Protein AF-A0A7J8W8X4-F1 (afdb_monomer_lite)

InterPro domains:
  IPR002156 Ribonuclease H domain [PF13456] (34-96)
  IPR012337 Ribonuclease H-like superfamily [SSF53098] (2-97)
  IPR036397 Ribonuclease H superfamily [G3DSA:3.30.420.10] (31-99)
  IPR044730 Ribonuclease H-like domain, plant type [cd06222] (6-95)
  IPR053151 Ribonuclease H-like [PTHR47723] (34-97)

Secondary structure (DSSP, 8-state):
--PEEEEEEEEE-TTT--EEEEEEEE-TTS-B---SEEEEEES-HHHHHHHHT--GGG-S-HHHHHHHHHHHHS-EEEEEE--GGG-HHHHHHHHHTT-

Foldseek 3Di:
DWEKEKQKDKDADPVVRDIFMFIAIATPVRDGDDDQEYEYEYQPPVLLVLLQVLPCCPVVDPVSVVVSVCCVVRHHYHYDHDHPVVRVRRVVRRVVVVD

Structure (mmCIF, N/CA/C/O backbone):
data_AF-A0A7J8W8X4-F1
#
_entry.id   AF-A0A7J8W8X4-F1
#
loop_
_atom_site.group_PDB
_atom_site.id
_atom_site.type_symbol
_atom_site.label_atom_id
_atom_site.label_alt_id
_atom_site.label_comp_id
_atom_site.label_asym_id
_atom_site.label_entity_id
_atom_site.label_seq_id
_atom_site.pdbx_PDB_ins_code
_atom_site.Cartn_x
_atom_site.Cartn_y
_atom_site.Cartn_z
_atom_site.occupancy
_atom_site.B_iso_or_equiv
_atom_site.auth_seq_id
_atom_site.auth_comp_id
_atom_site.auth_asym_id
_atom_site.auth_atom_id
_atom_site.pdbx_PDB_model_num
ATOM 1 N N . ASP A 1 1 ? -19.379 -1.064 9.229 1.00 61.81 1 ASP A N 1
ATOM 2 C CA . ASP A 1 1 ? -17.956 -1.388 9.446 1.00 61.81 1 ASP A CA 1
ATOM 3 C C . ASP A 1 1 ? -17.216 -0.953 8.175 1.00 61.81 1 ASP A C 1
ATOM 5 O O . ASP A 1 1 ? -17.033 -1.729 7.248 1.00 61.81 1 ASP A O 1
ATOM 9 N N . ASN A 1 2 ? -16.969 0.359 8.058 1.00 79.06 2 ASN A N 1
ATOM 10 C CA . ASN A 1 2 ? -16.908 1.090 6.774 1.00 79.06 2 ASN A CA 1
ATOM 11 C C . ASN A 1 2 ? -15.472 1.316 6.277 1.00 79.06 2 ASN A C 1
ATOM 13 O O . ASN A 1 2 ? -15.103 2.425 5.895 1.00 79.06 2 ASN A O 1
ATOM 17 N N . TRP A 1 3 ? -14.640 0.282 6.367 1.00 86.75 3 TRP A N 1
ATOM 18 C CA . TRP A 1 3 ? -13.263 0.352 5.887 1.00 86.75 3 TRP A CA 1
ATOM 19 C C . TRP A 1 3 ? -13.219 0.179 4.372 1.00 86.75 3 TRP A C 1
ATOM 21 O O . TRP A 1 3 ? -13.819 -0.756 3.844 1.00 86.75 3 TR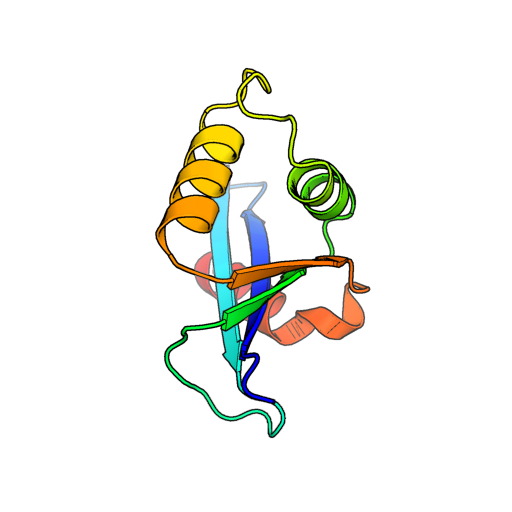P A O 1
ATOM 31 N N . VAL A 1 4 ? -12.477 1.062 3.709 1.00 90.44 4 VAL A N 1
ATOM 32 C CA . VAL A 1 4 ? -12.132 0.951 2.289 1.00 90.44 4 VAL A CA 1
ATOM 33 C C . VAL A 1 4 ? -10.791 0.240 2.170 1.00 90.44 4 VAL A C 1
ATOM 35 O O . VAL A 1 4 ? -9.863 0.547 2.917 1.00 90.44 4 VAL A O 1
ATOM 38 N N . PHE A 1 5 ? -10.668 -0.694 1.240 1.00 92.50 5 PHE A N 1
ATOM 39 C CA . PHE A 1 5 ? -9.414 -1.341 0.885 1.00 92.50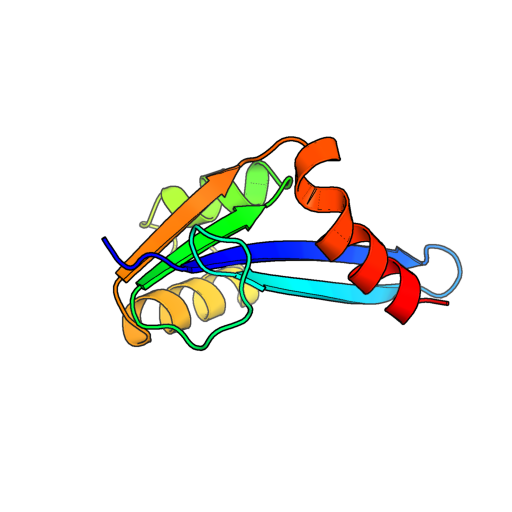 5 PHE A CA 1
ATOM 40 C C . PHE A 1 5 ? -8.731 -0.560 -0.233 1.00 92.50 5 PHE A C 1
ATOM 42 O O . PHE A 1 5 ? -9.320 -0.351 -1.290 1.00 92.50 5 PHE A O 1
ATOM 49 N N . LEU A 1 6 ? -7.493 -0.127 -0.002 1.00 93.44 6 LEU A N 1
ATOM 50 C CA . LEU A 1 6 ? -6.659 0.531 -1.001 1.00 93.44 6 LEU A CA 1
ATOM 51 C C . LEU A 1 6 ? -5.521 -0.397 -1.404 1.00 93.44 6 LEU A C 1
ATOM 53 O O . LEU A 1 6 ? -4.535 -0.514 -0.685 1.00 93.44 6 LEU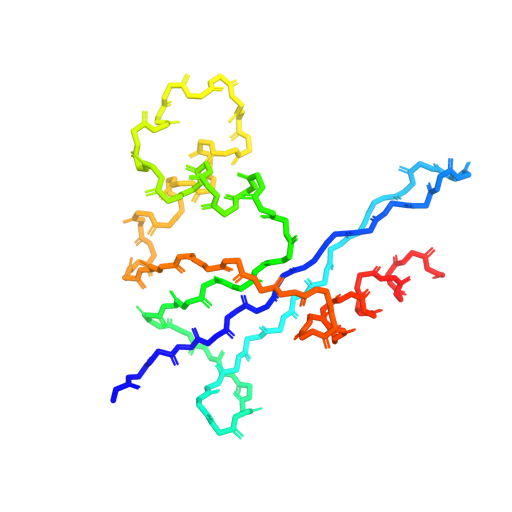 A O 1
ATOM 57 N N . PHE A 1 7 ? -5.655 -1.030 -2.559 1.00 94.62 7 PHE A N 1
ATOM 58 C CA . PHE A 1 7 ? -4.609 -1.840 -3.170 1.00 94.62 7 PHE A CA 1
ATOM 59 C C . PHE A 1 7 ? -3.624 -0.931 -3.892 1.00 94.62 7 PHE A C 1
ATOM 61 O O . PHE A 1 7 ? -4.048 -0.054 -4.648 1.00 94.62 7 PHE A O 1
ATOM 68 N N . THR A 1 8 ? -2.328 -1.125 -3.663 1.00 94.75 8 THR A N 1
ATOM 69 C CA . THR A 1 8 ? -1.270 -0.293 -4.251 1.00 94.75 8 THR A CA 1
ATOM 70 C C . THR A 1 8 ? -0.165 -1.151 -4.841 1.00 94.75 8 THR A C 1
ATOM 72 O O . THR A 1 8 ? 0.250 -2.124 -4.208 1.00 94.75 8 THR A O 1
ATOM 75 N N . ASP A 1 9 ? 0.350 -0.754 -6.001 1.00 95.62 9 ASP A N 1
ATOM 76 C CA . ASP A 1 9 ? 1.560 -1.325 -6.583 1.00 95.62 9 ASP A CA 1
ATOM 77 C C . ASP A 1 9 ? 2.412 -0.272 -7.307 1.00 95.62 9 ASP A C 1
ATOM 79 O O . ASP A 1 9 ? 1.931 0.806 -7.683 1.00 95.62 9 ASP A O 1
ATOM 83 N N . GLY A 1 10 ? 3.685 -0.605 -7.511 1.00 94.25 1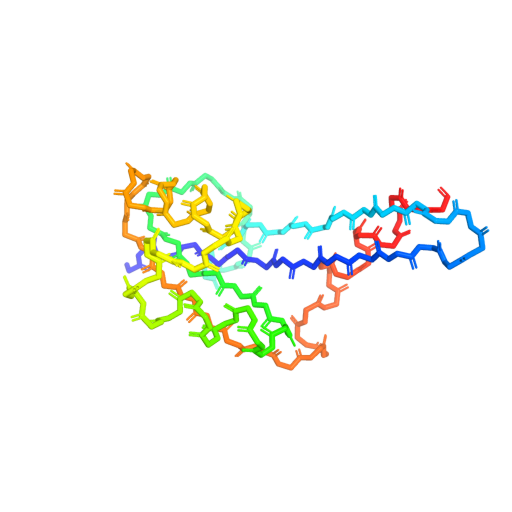0 GLY A N 1
ATOM 84 C CA . GLY A 1 10 ? 4.624 0.146 -8.333 1.00 94.25 10 GLY A CA 1
ATOM 85 C C . GLY A 1 10 ? 5.332 -0.762 -9.335 1.00 94.25 10 GLY A C 1
ATOM 86 O O . GLY A 1 10 ? 5.690 -1.893 -9.022 1.00 94.25 10 GLY A O 1
ATOM 87 N N . ALA A 1 11 ? 5.577 -0.249 -10.536 1.00 94.62 11 ALA A N 1
ATOM 88 C CA . ALA A 1 11 ? 6.330 -0.942 -11.573 1.00 94.62 11 ALA A CA 1
ATOM 89 C C . ALA A 1 11 ? 7.435 -0.031 -12.122 1.00 94.62 11 ALA A C 1
ATOM 91 O O . ALA A 1 11 ? 7.273 1.189 -12.168 1.00 94.62 11 ALA A O 1
ATOM 92 N N . VAL A 1 12 ? 8.548 -0.629 -12.558 1.00 94.81 12 VAL A N 1
ATOM 93 C CA . VAL A 1 12 ? 9.669 0.074 -13.200 1.00 94.81 12 VAL A CA 1
ATOM 94 C C . VAL A 1 12 ? 10.050 -0.648 -14.491 1.00 94.81 12 VAL A C 1
ATOM 96 O O . VAL A 1 12 ? 10.356 -1.843 -14.470 1.00 94.81 12 VAL A O 1
ATOM 99 N N . ALA A 1 13 ? 10.053 0.078 -15.606 1.00 93.75 13 ALA A N 1
ATOM 100 C CA . ALA A 1 13 ? 10.576 -0.370 -16.889 1.00 93.75 13 ALA A CA 1
ATOM 101 C C . ALA A 1 13 ? 12.105 -0.233 -16.875 1.00 93.75 13 ALA A C 1
ATOM 103 O O . ALA A 1 13 ? 12.650 0.865 -16.781 1.00 93.75 13 ALA A O 1
ATOM 104 N N . ARG A 1 14 ? 12.817 -1.365 -16.883 1.00 88.50 14 ARG A N 1
ATOM 105 C CA . ARG A 1 14 ? 14.275 -1.404 -16.648 1.00 88.50 14 ARG A CA 1
ATOM 106 C C . ARG A 1 14 ? 15.104 -0.795 -17.777 1.00 88.50 14 ARG A C 1
ATOM 108 O O . ARG A 1 14 ? 16.220 -0.355 -17.539 1.00 88.50 14 ARG A O 1
ATOM 115 N N . ASP A 1 15 ? 14.574 -0.832 -18.986 1.00 90.81 15 ASP A N 1
ATOM 116 C CA . ASP A 1 15 ? 15.183 -0.354 -20.222 1.00 90.81 15 ASP A CA 1
ATOM 117 C C . ASP A 1 15 ? 15.102 1.171 -20.369 1.00 90.81 15 ASP A C 1
ATOM 119 O O . ASP A 1 15 ? 16.080 1.802 -20.759 1.00 90.81 15 ASP A O 1
ATOM 123 N N . SER A 1 16 ? 13.961 1.766 -20.015 1.00 90.12 16 SER A N 1
ATOM 124 C CA . SER A 1 16 ? 13.740 3.218 -20.068 1.00 90.12 16 SER A CA 1
ATOM 125 C C . SER A 1 16 ? 14.036 3.934 -18.749 1.00 90.12 16 SER A C 1
ATOM 127 O O . SER A 1 16 ? 14.249 5.146 -18.733 1.00 90.12 16 SER A O 1
ATOM 129 N N . GLY A 1 17 ? 14.024 3.204 -17.631 1.00 91.25 17 GLY A N 1
ATOM 130 C CA . GLY A 1 17 ? 14.070 3.772 -16.285 1.00 91.25 17 GLY A CA 1
ATOM 131 C C . GLY A 1 17 ? 12.748 4.408 -15.838 1.00 91.25 17 GLY A C 1
ATOM 132 O O . GLY A 1 17 ? 12.713 5.049 -14.788 1.00 91.25 17 GLY A O 1
ATOM 133 N N . TYR A 1 18 ? 11.662 4.257 -16.603 1.00 94.38 18 TYR A N 1
ATOM 134 C CA . TYR A 1 18 ? 10.358 4.806 -16.236 1.00 94.38 18 TYR A CA 1
ATOM 135 C C . TYR A 1 18 ? 9.718 4.028 -15.092 1.00 94.38 18 TYR A C 1
ATOM 137 O O . TYR A 1 18 ? 9.794 2.803 -15.032 1.00 94.38 18 TYR A O 1
ATOM 145 N N . ALA A 1 19 ? 9.063 4.753 -14.189 1.00 94.38 19 ALA A N 1
ATOM 146 C CA . ALA A 1 19 ? 8.358 4.197 -13.045 1.00 94.38 19 ALA A CA 1
ATOM 147 C C . ALA A 1 19 ? 6.898 4.649 -13.057 1.00 94.38 19 ALA A C 1
ATOM 149 O O . ALA A 1 19 ? 6.602 5.804 -13.364 1.00 94.38 19 ALA A O 1
ATOM 150 N N . ALA A 1 20 ? 5.996 3.748 -12.687 1.00 95.25 20 ALA A N 1
ATOM 151 C CA . ALA A 1 20 ? 4.576 4.035 -12.581 1.00 95.25 20 ALA A CA 1
ATOM 152 C C . ALA A 1 20 ? 3.967 3.374 -11.347 1.00 95.25 20 ALA A C 1
ATOM 154 O O . ALA A 1 20 ? 4.522 2.432 -10.779 1.00 95.25 20 ALA A O 1
ATOM 155 N N . THR A 1 21 ? 2.801 3.869 -10.942 1.00 94.81 21 THR A N 1
ATOM 156 C CA . THR A 1 21 ? 2.038 3.341 -9.810 1.00 94.81 21 THR A CA 1
ATOM 157 C C . THR A 1 21 ? 0.608 3.026 -10.225 1.00 94.81 21 THR A C 1
ATOM 159 O O . THR A 1 21 ? 0.003 3.752 -11.011 1.00 94.81 21 THR A O 1
ATOM 162 N N . GLY A 1 22 ? 0.072 1.935 -9.686 1.00 93.69 22 GLY A N 1
ATOM 163 C CA . GLY A 1 22 ? -1.316 1.524 -9.844 1.00 93.69 22 GLY A CA 1
ATOM 164 C C . GLY A 1 22 ? -1.995 1.462 -8.483 1.00 93.69 22 GLY A C 1
ATOM 165 O O . GLY A 1 22 ? -1.406 0.996 -7.507 1.00 93.69 22 GLY A O 1
ATOM 166 N N . ARG A 1 23 ? -3.242 1.940 -8.407 1.00 91.69 23 ARG A N 1
ATOM 167 C CA . ARG A 1 23 ? -4.034 1.890 -7.174 1.00 91.69 23 ARG A CA 1
ATOM 168 C C . ARG A 1 23 ? -5.502 1.593 -7.431 1.00 91.69 23 ARG A C 1
ATOM 170 O O . ARG A 1 23 ? -6.055 2.042 -8.432 1.00 91.69 23 ARG A O 1
ATOM 177 N N . VAL A 1 24 ? -6.132 0.890 -6.497 1.00 92.00 24 VAL A N 1
ATOM 178 C CA . VAL A 1 24 ? -7.562 0.559 -6.529 1.00 92.00 24 VAL A CA 1
ATOM 179 C C . VAL A 1 24 ? -8.146 0.750 -5.136 1.00 92.00 24 VAL A C 1
ATOM 181 O O . VAL A 1 24 ? -7.644 0.157 -4.187 1.00 92.00 24 VAL A O 1
ATOM 184 N N . ALA A 1 25 ? -9.191 1.572 -5.011 1.00 91.44 25 ALA A N 1
ATOM 185 C CA . ALA A 1 25 ? -9.910 1.797 -3.757 1.00 91.44 25 ALA A CA 1
ATOM 186 C C . ALA A 1 25 ? -11.304 1.170 -3.843 1.00 91.44 25 ALA A C 1
ATOM 188 O O . ALA A 1 25 ? -12.080 1.548 -4.722 1.00 91.44 25 ALA A O 1
ATOM 189 N N . GLN A 1 26 ? -11.608 0.221 -2.957 1.00 90.31 26 GLN A N 1
ATOM 190 C CA . GLN A 1 26 ? -12.867 -0.526 -2.970 1.00 90.31 26 GLN A CA 1
ATOM 191 C C . GLN A 1 26 ? -13.454 -0.724 -1.569 1.00 90.31 26 GLN A C 1
ATOM 193 O O . GLN A 1 26 ? -12.717 -0.831 -0.591 1.00 90.31 26 GLN A O 1
ATOM 198 N N . ASP A 1 27 ? -14.780 -0.781 -1.459 1.00 88.19 27 ASP A N 1
ATOM 199 C CA . ASP A 1 27 ? -15.462 -1.224 -0.240 1.00 88.19 27 ASP A CA 1
ATOM 200 C C . ASP A 1 27 ? -15.386 -2.755 -0.055 1.00 88.19 27 ASP A C 1
ATOM 202 O O . ASP A 1 27 ? -14.658 -3.460 -0.756 1.00 88.19 27 ASP A O 1
ATOM 206 N N . ARG A 1 28 ? -16.130 -3.284 0.925 1.00 83.75 28 ARG A N 1
ATOM 207 C CA . ARG A 1 28 ? -16.186 -4.730 1.205 1.00 83.75 28 ARG A CA 1
ATOM 208 C C . ARG A 1 28 ? -16.843 -5.552 0.104 1.00 83.75 28 ARG A C 1
ATOM 210 O O . ARG A 1 28 ? -16.558 -6.742 0.017 1.00 83.75 28 ARG A O 1
ATOM 217 N N . ASP A 1 29 ? -17.687 -4.925 -0.700 1.00 85.31 29 ASP A N 1
ATOM 218 C CA . ASP A 1 29 ? -18.438 -5.562 -1.776 1.00 85.31 29 ASP A CA 1
ATOM 219 C C . ASP A 1 29 ? -17.709 -5.420 -3.128 1.00 85.31 29 ASP A C 1
ATOM 221 O O . ASP A 1 29 ? -18.157 -5.957 -4.139 1.00 85.31 29 ASP A O 1
ATOM 225 N N . GLY A 1 30 ? -16.561 -4.728 -3.153 1.00 81.62 30 GLY A N 1
ATOM 226 C CA . GLY A 1 30 ? -15.750 -4.496 -4.349 1.00 81.62 30 GLY A CA 1
ATOM 227 C C . GLY A 1 30 ? -16.132 -3.238 -5.137 1.00 81.62 30 GLY A C 1
ATOM 228 O O . GLY A 1 30 ? -15.634 -3.045 -6.250 1.00 81.62 30 GLY A O 1
ATOM 229 N N . ASN A 1 31 ? -16.985 -2.363 -4.594 1.00 84.25 31 ASN A N 1
ATOM 230 C CA . ASN A 1 31 ? -17.396 -1.127 -5.265 1.00 84.25 31 ASN A CA 1
ATOM 231 C C . ASN A 1 31 ? -16.375 -0.005 -5.062 1.00 84.25 31 ASN A C 1
ATOM 233 O O . ASN A 1 31 ? -15.796 0.145 -3.990 1.00 84.25 31 ASN A O 1
ATOM 237 N N . TRP A 1 32 ? -16.206 0.841 -6.077 1.00 76.69 32 TRP A N 1
ATOM 238 C CA . TRP A 1 32 ? -15.259 1.958 -6.078 1.00 76.69 32 TRP A CA 1
ATOM 239 C C . TRP A 1 32 ? -15.821 3.159 -5.317 1.00 76.69 32 TRP A C 1
ATOM 241 O O . TRP A 1 32 ? -16.902 3.637 -5.661 1.00 76.69 32 TRP A O 1
ATOM 251 N N . ILE A 1 33 ? -15.101 3.673 -4.313 1.00 79.31 33 ILE A N 1
ATOM 252 C CA . ILE A 1 33 ? -15.618 4.733 -3.427 1.00 79.31 33 ILE A CA 1
ATOM 253 C C . ILE A 1 33 ? -14.535 5.692 -2.893 1.00 79.31 33 ILE A C 1
ATOM 255 O O . ILE A 1 33 ? -13.342 5.391 -2.915 1.00 79.31 33 ILE A O 1
ATOM 259 N N . GLY A 1 34 ? -14.971 6.851 -2.375 1.00 67.56 34 GLY A N 1
ATOM 260 C CA . GLY A 1 34 ? -14.161 7.748 -1.533 1.00 67.56 34 GLY A CA 1
ATOM 261 C C . GLY A 1 34 ? -14.046 7.251 -0.082 1.00 67.56 34 GLY A C 1
ATOM 262 O O . GLY A 1 34 ? -14.800 6.370 0.329 1.00 67.56 34 GLY A O 1
ATOM 263 N N . TYR A 1 35 ? -13.108 7.793 0.709 1.00 66.25 35 TYR A N 1
ATOM 264 C CA . TYR A 1 35 ? -12.727 7.201 2.002 1.00 66.25 35 TYR A CA 1
ATOM 265 C C . TYR A 1 35 ? -12.727 8.176 3.192 1.00 66.25 35 TYR A C 1
ATOM 267 O O . TYR A 1 35 ? -12.444 9.361 3.058 1.00 66.25 35 TYR A O 1
ATOM 275 N N . LYS A 1 36 ? -13.015 7.620 4.382 1.00 72.94 36 LYS A N 1
ATOM 276 C CA . LYS A 1 36 ? -12.768 8.227 5.711 1.00 72.94 36 LYS A CA 1
ATOM 277 C C . LYS A 1 36 ? -11.975 7.294 6.650 1.00 72.94 36 LYS A C 1
ATOM 279 O O . LYS A 1 36 ? -11.422 7.746 7.646 1.00 72.94 36 LYS A O 1
ATOM 284 N N . ARG A 1 37 ? -11.940 5.988 6.342 1.00 86.56 37 ARG A N 1
ATOM 285 C CA . ARG A 1 37 ? -11.126 4.957 7.008 1.00 86.56 37 ARG A CA 1
ATOM 286 C C . ARG A 1 37 ? -10.573 3.987 5.969 1.00 86.56 37 ARG A C 1
ATOM 288 O O . ARG A 1 37 ? -11.350 3.492 5.149 1.00 86.56 37 ARG A O 1
ATOM 295 N N . ILE A 1 38 ? -9.272 3.703 5.995 1.00 89.06 38 ILE A N 1
ATOM 296 C CA . ILE A 1 38 ? -8.597 2.990 4.898 1.00 89.06 38 ILE A CA 1
ATOM 297 C C . ILE A 1 38 ? -7.687 1.852 5.374 1.00 89.06 38 ILE A C 1
ATOM 299 O O . ILE A 1 38 ? -6.897 2.004 6.298 1.00 89.06 38 ILE A O 1
ATOM 303 N N . THR A 1 39 ? -7.791 0.684 4.744 1.00 92.81 39 THR A N 1
ATOM 304 C CA . THR A 1 39 ? -6.815 -0.402 4.885 1.00 92.81 39 THR A CA 1
ATOM 305 C C . THR A 1 39 ? -5.975 -0.464 3.619 1.00 92.81 39 THR A C 1
ATOM 307 O O . THR A 1 39 ? -6.466 -0.863 2.566 1.00 92.81 39 THR A O 1
ATOM 310 N N . ILE A 1 40 ? -4.716 -0.059 3.722 1.00 93.19 40 ILE A N 1
ATOM 311 C CA . ILE A 1 40 ? -3.738 -0.105 2.639 1.00 93.19 40 ILE A CA 1
ATOM 312 C C . ILE A 1 40 ? -3.262 -1.548 2.489 1.00 93.19 40 ILE A C 1
ATOM 314 O O . ILE A 1 40 ? -2.825 -2.167 3.458 1.00 93.19 40 ILE A O 1
ATOM 318 N N . MET A 1 41 ? -3.358 -2.075 1.277 1.00 95.81 41 MET A N 1
ATOM 319 C CA . MET A 1 41 ? -2.970 -3.426 0.900 1.00 95.81 41 MET A CA 1
ATOM 320 C C . MET A 1 41 ? -1.800 -3.337 -0.080 1.00 95.81 41 MET A C 1
ATOM 322 O O . MET A 1 41 ? -1.920 -2.747 -1.155 1.00 95.81 41 MET A O 1
ATOM 326 N N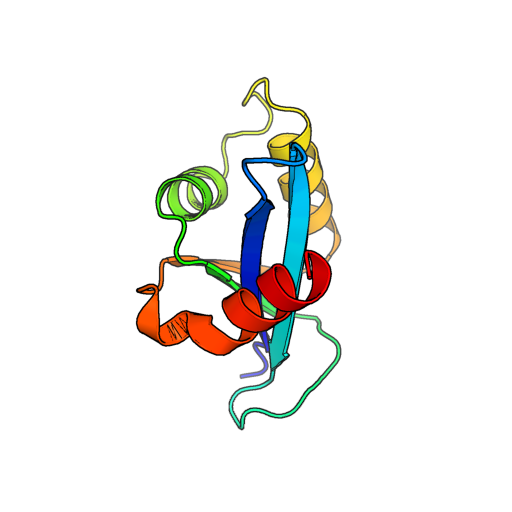 . THR A 1 42 ? -0.663 -3.919 0.290 1.00 95.75 42 THR A N 1
ATOM 327 C CA . THR A 1 42 ? 0.545 -3.956 -0.544 1.00 95.75 42 THR A CA 1
ATOM 328 C C . THR A 1 42 ? 1.182 -5.337 -0.484 1.00 95.75 42 THR A C 1
ATOM 330 O O . THR A 1 42 ? 1.086 -6.019 0.528 1.00 95.75 42 THR A O 1
ATOM 333 N N . ASP A 1 43 ? 1.850 -5.757 -1.548 1.00 95.12 43 ASP A N 1
ATOM 334 C CA . ASP A 1 43 ? 2.701 -6.953 -1.562 1.00 95.12 43 ASP A CA 1
ATOM 335 C C . ASP A 1 43 ? 4.177 -6.655 -1.294 1.00 95.12 43 ASP A C 1
ATOM 337 O O . ASP A 1 43 ? 5.013 -7.559 -1.302 1.00 95.12 43 ASP A O 1
ATOM 341 N N . ASN A 1 44 ? 4.504 -5.400 -0.988 1.00 93.25 44 ASN A N 1
ATOM 342 C CA . ASN A 1 44 ? 5.816 -5.029 -0.504 1.00 93.25 44 ASN A CA 1
ATOM 343 C C . ASN A 1 44 ? 5.854 -5.157 1.028 1.00 93.25 44 ASN A C 1
ATOM 345 O O . ASN A 1 44 ? 5.347 -4.302 1.761 1.00 93.25 44 ASN A O 1
ATOM 349 N N . LEU A 1 45 ? 6.462 -6.246 1.508 1.00 92.62 45 LEU A N 1
ATOM 350 C CA . LEU A 1 45 ? 6.593 -6.526 2.939 1.00 92.62 45 LEU A CA 1
ATOM 351 C C . LEU A 1 45 ? 7.395 -5.445 3.679 1.00 92.62 45 LEU A C 1
ATOM 353 O O . LEU A 1 45 ? 7.018 -5.086 4.791 1.00 92.62 45 LEU A O 1
ATOM 357 N N . GLU A 1 46 ? 8.445 -4.903 3.061 1.00 90.38 46 GLU A N 1
ATOM 358 C CA . GLU A 1 46 ? 9.279 -3.847 3.649 1.00 90.38 46 GLU A CA 1
ATOM 359 C C . GLU A 1 46 ? 8.449 -2.581 3.897 1.00 90.38 46 GLU A C 1
ATOM 361 O O . GLU A 1 46 ? 8.428 -2.059 5.008 1.00 90.38 46 GLU A O 1
ATOM 366 N N . VAL A 1 47 ? 7.665 -2.141 2.906 1.00 88.69 47 VAL A N 1
ATOM 367 C CA . VAL A 1 47 ? 6.753 -0.993 3.052 1.00 88.69 47 VAL A CA 1
ATOM 368 C C . VAL A 1 47 ? 5.705 -1.250 4.134 1.00 88.69 47 VAL A C 1
ATOM 370 O O . VAL A 1 47 ? 5.427 -0.359 4.938 1.00 88.69 47 VAL A O 1
ATOM 373 N N . ALA A 1 48 ? 5.129 -2.455 4.177 1.00 91.44 48 ALA A N 1
ATOM 374 C CA . ALA A 1 48 ? 4.145 -2.815 5.192 1.00 91.44 48 ALA A CA 1
ATOM 375 C C . ALA A 1 48 ? 4.736 -2.786 6.609 1.00 91.44 48 ALA A C 1
ATOM 377 O O . ALA A 1 48 ? 4.089 -2.271 7.517 1.00 91.44 48 ALA A O 1
ATOM 378 N N . GLN A 1 49 ? 5.950 -3.305 6.798 1.00 89.31 49 GLN A N 1
ATOM 379 C CA . GLN A 1 49 ? 6.641 -3.312 8.089 1.00 89.31 49 GLN A CA 1
ATOM 380 C C . GLN A 1 49 ? 6.994 -1.896 8.535 1.00 89.31 49 GLN A C 1
ATOM 382 O O . GLN A 1 49 ? 6.583 -1.484 9.615 1.00 89.31 49 GLN A O 1
ATOM 387 N N . ILE A 1 50 ? 7.658 -1.132 7.666 1.00 86.50 50 ILE A N 1
ATOM 388 C CA . ILE A 1 50 ? 8.054 0.253 7.926 1.00 86.50 50 ILE A CA 1
ATOM 389 C C . ILE A 1 50 ? 6.832 1.087 8.312 1.00 86.50 50 ILE A C 1
ATOM 391 O O . ILE A 1 50 ? 6.801 1.703 9.367 1.00 86.50 50 ILE A O 1
ATOM 395 N N . LEU A 1 51 ? 5.771 1.095 7.506 1.00 86.12 51 LEU A N 1
ATOM 396 C CA . LEU A 1 51 ? 4.618 1.935 7.830 1.00 86.12 51 LEU A CA 1
ATOM 397 C C . LEU A 1 51 ? 3.833 1.425 9.048 1.00 86.12 51 LEU A C 1
ATOM 399 O O . LEU A 1 51 ? 3.142 2.219 9.673 1.00 86.12 51 LEU A O 1
ATOM 403 N N . SER A 1 52 ? 3.939 0.149 9.425 1.00 86.19 52 SER A N 1
ATOM 404 C CA . SER A 1 52 ? 3.277 -0.362 10.636 1.00 86.19 52 SER A CA 1
ATOM 405 C C . SER A 1 52 ? 3.966 0.064 11.931 1.00 86.19 52 SER A C 1
ATOM 407 O O . SER A 1 52 ? 3.292 0.153 12.953 1.00 86.19 52 SER A O 1
ATOM 409 N N . ASP A 1 53 ? 5.277 0.316 11.903 1.00 80.56 53 ASP A N 1
ATOM 410 C CA . ASP A 1 53 ? 6.075 0.524 13.119 1.00 80.56 53 ASP A CA 1
ATOM 411 C C . ASP A 1 53 ? 5.886 1.922 13.750 1.00 80.56 53 ASP A C 1
ATOM 413 O O . ASP A 1 53 ? 6.370 2.167 14.843 1.00 80.56 53 ASP A O 1
ATOM 417 N N . MET A 1 54 ? 5.146 2.834 13.095 1.00 65.06 54 MET A N 1
ATOM 418 C CA . MET A 1 54 ? 4.716 4.189 13.530 1.00 65.06 54 MET A CA 1
ATOM 419 C C . MET A 1 54 ? 5.776 5.156 14.119 1.00 65.06 54 MET A C 1
ATOM 421 O O . MET A 1 54 ? 5.485 6.344 14.229 1.00 65.06 54 MET A O 1
ATOM 425 N N . ASP A 1 55 ? 7.008 4.725 14.391 1.00 64.94 55 ASP A N 1
ATOM 426 C CA . ASP A 1 55 ? 8.075 5.493 15.060 1.00 64.94 55 ASP A CA 1
ATOM 427 C C . ASP A 1 55 ? 9.084 6.107 14.063 1.00 64.94 55 ASP A C 1
ATOM 429 O O . ASP A 1 55 ? 10.237 6.408 14.361 1.00 64.94 55 ASP A O 1
ATOM 433 N N . LEU A 1 56 ? 8.650 6.283 12.812 1.00 63.28 56 LEU A N 1
ATOM 434 C CA . LEU A 1 56 ? 9.511 6.581 11.659 1.00 63.28 56 LEU A CA 1
ATOM 435 C C . LEU A 1 56 ? 9.473 8.039 11.199 1.00 63.28 56 LEU A C 1
ATOM 437 O O . LEU A 1 56 ? 9.876 8.344 10.066 1.00 63.28 56 LEU A O 1
ATOM 441 N N . GLU A 1 57 ? 9.061 8.965 12.071 1.00 61.44 57 GLU A N 1
ATOM 442 C CA . GLU A 1 57 ? 9.258 10.395 11.800 1.00 61.44 57 GLU A CA 1
ATOM 443 C C . GLU A 1 57 ? 10.738 10.714 11.493 1.00 61.44 57 GLU A C 1
ATOM 445 O O . GLU A 1 57 ? 11.009 11.621 10.696 1.00 61.44 57 GLU A O 1
ATOM 450 N N . ASP A 1 58 ? 11.668 9.882 11.984 1.00 64.62 58 ASP A N 1
ATOM 451 C CA . ASP A 1 58 ? 13.116 9.995 11.779 1.00 64.62 58 ASP A CA 1
ATOM 452 C C . ASP A 1 58 ? 13.721 9.028 10.733 1.00 64.62 58 ASP A C 1
ATOM 454 O O . ASP A 1 58 ? 14.933 8.866 10.650 1.00 64.62 58 ASP A O 1
ATOM 458 N N . SER A 1 59 ? 12.916 8.400 9.860 1.00 67.69 59 SER A N 1
ATOM 459 C CA . SER A 1 59 ? 13.404 7.405 8.871 1.00 67.69 59 SER A CA 1
ATOM 460 C C . SER A 1 59 ? 14.467 7.900 7.869 1.00 67.69 59 SER A C 1
ATOM 462 O O . SER A 1 59 ? 14.896 7.134 7.009 1.00 67.69 59 SER A O 1
ATOM 464 N N . GLY A 1 60 ? 14.848 9.185 7.880 1.00 75.56 60 GLY A N 1
ATOM 465 C CA . GLY A 1 60 ? 15.735 9.815 6.888 1.00 75.56 60 GLY A CA 1
ATOM 466 C C . GLY A 1 60 ? 15.161 9.885 5.461 1.00 75.56 60 GLY A C 1
ATOM 467 O O . GLY A 1 60 ? 15.544 10.752 4.677 1.00 75.56 60 GLY A O 1
ATOM 468 N N . ILE A 1 61 ? 14.178 9.043 5.134 1.00 84.19 61 ILE A N 1
ATOM 469 C CA . ILE A 1 61 ? 13.585 8.879 3.810 1.00 84.19 61 ILE A CA 1
ATOM 470 C C . ILE A 1 61 ? 12.383 9.819 3.670 1.00 84.19 61 ILE A C 1
ATOM 472 O O . ILE A 1 61 ? 11.311 9.616 4.243 1.00 84.19 61 ILE A O 1
ATOM 476 N N . THR A 1 62 ? 12.542 10.857 2.847 1.00 88.81 62 THR A N 1
ATOM 477 C CA . THR A 1 62 ? 11.524 11.903 2.635 1.00 88.81 62 THR A CA 1
ATOM 478 C C . THR A 1 62 ? 10.160 11.353 2.212 1.00 88.81 62 THR A C 1
ATOM 480 O O . THR A 1 62 ? 9.137 11.875 2.656 1.00 88.81 62 THR A O 1
ATOM 483 N N . VAL A 1 63 ? 10.123 10.313 1.369 1.00 87.62 63 VAL A N 1
ATOM 484 C CA . VAL A 1 63 ? 8.863 9.710 0.899 1.00 87.62 63 VAL A CA 1
ATOM 485 C C . VAL A 1 63 ? 8.100 9.076 2.059 1.00 87.62 63 VAL A C 1
ATOM 487 O O . VAL A 1 63 ? 6.935 9.405 2.249 1.00 87.62 63 VAL A O 1
ATOM 490 N N . LEU A 1 64 ? 8.758 8.255 2.882 1.00 85.56 64 LEU A N 1
ATOM 491 C CA . LEU A 1 64 ? 8.130 7.615 4.042 1.00 85.56 64 LEU A CA 1
ATOM 492 C C . LEU A 1 64 ? 7.606 8.649 5.037 1.00 85.56 64 LEU A C 1
ATOM 494 O O . LEU A 1 64 ? 6.449 8.582 5.445 1.00 85.56 64 LEU A O 1
ATOM 498 N N . ARG A 1 65 ? 8.409 9.674 5.342 1.00 86.12 65 ARG A N 1
ATOM 499 C CA . ARG A 1 65 ? 8.001 10.766 6.236 1.00 86.12 65 ARG A CA 1
ATOM 500 C C . ARG A 1 65 ? 6.766 11.512 5.726 1.00 86.12 65 ARG A C 1
ATOM 502 O O . ARG A 1 65 ? 5.872 11.834 6.504 1.00 86.12 65 ARG A O 1
ATOM 509 N N . ARG A 1 66 ? 6.703 11.813 4.423 1.00 87.88 66 ARG A N 1
ATOM 510 C CA . ARG A 1 66 ? 5.540 12.485 3.818 1.00 87.88 66 ARG A CA 1
ATOM 511 C C . ARG A 1 66 ? 4.311 11.583 3.806 1.00 87.88 66 ARG A C 1
ATOM 513 O O . ARG A 1 66 ? 3.234 12.066 4.133 1.00 87.88 66 ARG A O 1
ATOM 520 N N . THR A 1 67 ? 4.478 10.302 3.484 1.00 87.62 67 THR A N 1
ATOM 521 C CA . THR A 1 67 ? 3.399 9.311 3.539 1.00 87.62 67 THR A CA 1
ATOM 522 C C . THR A 1 67 ? 2.817 9.223 4.947 1.00 87.62 67 THR A C 1
ATOM 524 O O . THR A 1 67 ? 1.615 9.400 5.099 1.00 87.62 67 THR A O 1
ATOM 527 N N . LEU A 1 68 ? 3.651 9.065 5.981 1.00 84.62 68 LEU A N 1
ATOM 528 C CA . LEU A 1 68 ? 3.199 9.027 7.378 1.00 84.62 68 LEU A CA 1
ATOM 529 C C . LEU A 1 68 ? 2.467 10.310 7.788 1.00 84.62 68 LEU A C 1
ATOM 531 O O . LEU A 1 68 ? 1.392 10.238 8.374 1.00 84.62 68 LEU A O 1
ATOM 535 N N . ARG A 1 69 ? 2.985 11.489 7.414 1.00 85.81 69 ARG A N 1
ATOM 536 C CA . ARG A 1 69 ? 2.302 12.769 7.678 1.00 85.81 69 ARG A CA 1
ATOM 537 C C . ARG A 1 69 ? 0.917 12.842 7.043 1.00 85.81 69 ARG A C 1
ATOM 539 O O . ARG A 1 69 ? -0.015 13.275 7.706 1.00 85.81 69 ARG A O 1
ATOM 546 N N . ILE A 1 70 ? 0.775 12.430 5.782 1.00 86.00 70 ILE A N 1
ATOM 547 C CA . ILE A 1 70 ? -0.531 12.396 5.106 1.00 86.00 70 ILE A CA 1
ATOM 548 C C . ILE A 1 70 ? -1.458 11.423 5.837 1.00 86.00 70 ILE A C 1
ATOM 550 O O . ILE A 1 70 ? -2.583 11.777 6.167 1.00 86.00 70 ILE A O 1
ATOM 554 N N . LEU A 1 71 ? -0.974 10.224 6.159 1.00 84.38 71 LEU A N 1
ATOM 555 C CA . LEU A 1 71 ? -1.772 9.216 6.851 1.00 84.38 71 LEU A CA 1
ATOM 556 C C . LEU A 1 71 ? -2.252 9.690 8.233 1.00 84.38 71 LEU A C 1
ATOM 558 O O . LEU A 1 71 ? -3.403 9.448 8.583 1.00 84.38 71 LEU A O 1
ATOM 562 N N . HIS A 1 72 ? -1.429 10.427 8.985 1.00 80.06 72 HIS A N 1
ATOM 563 C CA . HIS A 1 72 ? -1.832 11.030 10.261 1.00 80.06 72 HIS A CA 1
ATOM 564 C C . HIS A 1 72 ? -2.869 12.158 10.120 1.00 80.06 72 HIS A C 1
ATOM 566 O O . HIS A 1 72 ? -3.630 12.392 11.057 1.00 80.06 72 HIS A O 1
ATOM 572 N N . LEU A 1 73 ? -2.918 12.855 8.980 1.00 83.56 73 LEU A N 1
ATOM 573 C CA . LEU A 1 73 ? -3.855 13.962 8.746 1.00 83.56 73 LEU A CA 1
ATOM 574 C C . LEU A 1 73 ? -5.209 13.504 8.173 1.00 83.56 73 LEU A C 1
ATOM 576 O O . LEU A 1 73 ? -6.222 14.151 8.423 1.00 83.56 73 LEU A O 1
ATOM 580 N N . GLU A 1 74 ? -5.236 12.407 7.411 1.00 76.88 74 GLU A N 1
ATOM 581 C CA . GLU A 1 74 ? -6.369 12.029 6.545 1.00 76.88 74 GLU A CA 1
ATOM 582 C C . GLU A 1 74 ? -7.370 11.032 7.176 1.00 76.88 74 GLU A C 1
ATOM 584 O O . GLU A 1 74 ? -8.368 10.670 6.548 1.00 76.88 74 GLU A O 1
ATOM 589 N N . GLY A 1 75 ? -7.155 10.592 8.423 1.00 78.00 75 GLY A N 1
ATOM 590 C CA . GLY A 1 75 ? -8.115 9.779 9.185 1.00 78.00 75 GLY A CA 1
ATOM 591 C C . GLY A 1 75 ? -7.550 8.469 9.735 1.00 78.00 75 GLY A C 1
ATOM 592 O O . GLY A 1 75 ? -6.352 8.329 9.959 1.00 78.00 75 GLY A O 1
ATOM 593 N N . GLU A 1 76 ? -8.424 7.492 10.001 1.00 87.94 76 GLU A N 1
ATOM 594 C CA . GLU A 1 76 ? -7.989 6.188 10.518 1.00 87.94 76 GLU A CA 1
ATOM 595 C C . GLU A 1 76 ? -7.477 5.306 9.381 1.00 87.94 76 GLU A C 1
ATOM 597 O O . GLU A 1 76 ? -8.187 5.031 8.408 1.00 87.94 76 GLU A O 1
ATOM 602 N N . TRP A 1 77 ? -6.260 4.802 9.530 1.00 89.25 77 TRP A N 1
ATOM 603 C CA . TRP A 1 77 ? -5.631 3.952 8.535 1.00 89.25 77 TRP A CA 1
ATOM 604 C C . TRP A 1 77 ? -4.982 2.732 9.181 1.00 89.25 77 TRP A C 1
ATOM 606 O O . TRP A 1 77 ? -4.684 2.708 10.375 1.00 89.25 77 TRP A O 1
ATOM 616 N N . ARG A 1 78 ? -4.805 1.686 8.378 1.00 91.44 78 ARG A N 1
ATOM 617 C CA . ARG A 1 78 ? -4.012 0.495 8.699 1.00 91.44 78 ARG A CA 1
ATOM 618 C C . ARG A 1 78 ? -3.313 0.043 7.430 1.00 91.44 78 ARG A C 1
ATOM 620 O O . ARG A 1 78 ? -3.860 0.236 6.347 1.00 91.44 78 ARG A O 1
ATOM 627 N N . ILE A 1 79 ? -2.159 -0.597 7.549 1.00 92.75 79 ILE A N 1
ATOM 628 C CA . ILE A 1 79 ? -1.483 -1.234 6.418 1.00 92.75 79 ILE A CA 1
ATOM 629 C C . ILE A 1 79 ? -1.395 -2.743 6.635 1.00 92.75 79 ILE A C 1
ATOM 631 O O . ILE A 1 79 ? -1.275 -3.215 7.766 1.00 92.75 79 ILE A O 1
ATOM 635 N N . LYS A 1 80 ? -1.518 -3.511 5.554 1.00 95.00 80 LYS A N 1
ATOM 636 C CA . LYS A 1 80 ? -1.384 -4.964 5.552 1.00 95.00 80 LYS A CA 1
ATOM 637 C C . LYS A 1 80 ? -0.593 -5.420 4.338 1.00 95.00 80 LYS A C 1
ATOM 639 O O . LYS A 1 80 ? -0.841 -4.984 3.215 1.00 95.00 80 LYS A O 1
ATOM 644 N N . HIS A 1 81 ? 0.314 -6.355 4.591 1.00 96.62 81 HIS A N 1
ATOM 645 C CA . HIS A 1 81 ? 0.949 -7.121 3.536 1.00 96.62 81 HIS A CA 1
ATOM 646 C C . HIS A 1 81 ? -0.028 -8.168 2.973 1.00 96.62 81 HIS A C 1
ATOM 648 O O . HIS A 1 81 ? -0.689 -8.872 3.743 1.00 96.62 81 HIS A O 1
ATOM 654 N N . ILE A 1 82 ? -0.085 -8.297 1.648 1.00 96.75 82 ILE A N 1
ATOM 655 C CA . ILE A 1 82 ? -0.825 -9.330 0.916 1.00 96.75 82 ILE A CA 1
ATOM 656 C C . ILE A 1 82 ? 0.090 -10.020 -0.105 1.00 96.75 82 ILE A C 1
ATOM 658 O O . ILE A 1 82 ? 0.999 -9.392 -0.630 1.00 96.75 82 ILE A O 1
ATOM 662 N N . PRO A 1 83 ? -0.117 -11.300 -0.445 1.00 96.38 83 PRO A N 1
ATOM 663 C CA . PRO A 1 83 ? 0.656 -11.935 -1.507 1.00 96.38 83 PRO A CA 1
ATOM 664 C C . PRO A 1 83 ? 0.371 -11.312 -2.888 1.00 96.38 83 PRO A C 1
ATOM 666 O O . PRO A 1 83 ? -0.752 -10.895 -3.172 1.00 96.38 83 PRO A O 1
ATOM 669 N N . ARG A 1 84 ? 1.360 -11.334 -3.795 1.00 94.38 84 ARG A N 1
ATOM 670 C CA . ARG A 1 84 ? 1.273 -10.743 -5.150 1.00 94.38 84 ARG A CA 1
ATOM 671 C C . ARG A 1 84 ? 0.038 -11.169 -5.951 1.00 94.38 84 ARG A C 1
ATOM 673 O O . ARG A 1 84 ? -0.550 -10.363 -6.666 1.00 94.38 84 ARG A O 1
ATOM 680 N N . ASN A 1 85 ? -0.380 -12.430 -5.832 1.00 95.50 85 ASN A N 1
ATOM 681 C CA . ASN A 1 85 ? -1.550 -12.958 -6.545 1.00 95.50 85 ASN A CA 1
ATOM 682 C C . ASN A 1 85 ? -2.885 -12.346 -6.077 1.00 95.50 85 ASN A C 1
ATOM 684 O O . ASN A 1 85 ? -3.887 -12.495 -6.770 1.00 95.50 85 ASN A O 1
ATOM 688 N N . GLN A 1 86 ? -2.903 -11.645 -4.941 1.00 94.19 86 GLN A N 1
ATOM 689 C CA . GLN A 1 86 ? -4.053 -10.889 -4.444 1.00 94.19 86 GLN A CA 1
ATOM 690 C C . GLN A 1 86 ? -4.007 -9.404 -4.848 1.00 94.19 86 GLN A C 1
ATOM 692 O O . GLN A 1 86 ? -4.993 -8.700 -4.659 1.00 94.19 86 GLN A O 1
ATOM 697 N N . ASN A 1 87 ? -2.902 -8.927 -5.440 1.00 95.94 87 ASN A N 1
ATOM 698 C CA . ASN A 1 87 ? -2.695 -7.524 -5.831 1.00 95.94 87 ASN A CA 1
ATOM 699 C C . ASN A 1 87 ? -2.666 -7.313 -7.363 1.00 95.94 87 ASN A C 1
ATOM 701 O O . ASN A 1 87 ? -2.165 -6.306 -7.865 1.00 95.94 87 ASN A O 1
ATOM 705 N N . LEU A 1 88 ? -3.196 -8.271 -8.134 1.00 95.44 88 LEU A N 1
ATOM 706 C CA . LEU A 1 88 ? -3.038 -8.321 -9.597 1.00 95.44 88 LEU A CA 1
ATOM 707 C C . LEU A 1 88 ? -3.644 -7.122 -10.337 1.00 95.44 88 LEU A C 1
ATOM 709 O O . LEU A 1 88 ? -3.162 -6.752 -11.406 1.00 95.44 88 LEU A O 1
ATOM 713 N N . VAL A 1 89 ? -4.709 -6.519 -9.802 1.00 94.75 89 VAL A N 1
ATOM 714 C CA . VAL A 1 89 ? -5.362 -5.376 -10.458 1.00 94.75 89 VAL A CA 1
ATOM 715 C C . VAL A 1 89 ? -4.487 -4.128 -10.355 1.00 94.75 89 VAL A C 1
ATOM 717 O O . VAL A 1 89 ? -4.242 -3.480 -11.370 1.00 94.75 89 VAL A O 1
ATOM 720 N N . ALA A 1 90 ? -3.971 -3.818 -9.161 1.00 95.19 90 ALA A N 1
ATOM 721 C CA . ALA A 1 90 ? -3.061 -2.692 -8.967 1.00 95.19 90 ALA A CA 1
ATOM 722 C C . ALA A 1 90 ? -1.758 -2.889 -9.759 1.00 95.19 90 ALA A C 1
ATOM 724 O O . ALA A 1 90 ? -1.317 -1.958 -10.432 1.00 95.19 90 ALA A O 1
ATOM 725 N N . ASP A 1 91 ? -1.219 -4.114 -9.778 1.00 95.62 91 ASP A N 1
ATOM 726 C CA . ASP A 1 91 ? -0.072 -4.487 -10.616 1.00 95.62 91 ASP A CA 1
ATOM 727 C C . ASP A 1 91 ? -0.308 -4.206 -12.094 1.00 95.62 91 ASP A C 1
ATOM 729 O O . ASP A 1 91 ? 0.491 -3.552 -12.769 1.00 95.62 91 ASP A O 1
ATOM 733 N N . ARG A 1 92 ? -1.443 -4.671 -12.613 1.00 94.94 92 ARG A N 1
ATOM 734 C CA . ARG A 1 92 ? -1.758 -4.480 -14.021 1.00 94.94 92 ARG A CA 1
ATOM 735 C C . ARG A 1 92 ? -1.944 -3.006 -14.361 1.00 94.94 92 ARG A C 1
ATOM 737 O O . ARG A 1 92 ? -1.483 -2.592 -15.417 1.00 94.94 92 ARG A O 1
ATOM 744 N N . LEU A 1 93 ? -2.552 -2.210 -13.481 1.00 95.56 93 LEU A N 1
ATOM 745 C CA . LEU A 1 93 ? -2.672 -0.761 -13.671 1.00 95.56 93 LEU A CA 1
ATOM 746 C C . LEU A 1 93 ? -1.305 -0.063 -13.696 1.00 95.56 93 LEU A C 1
ATOM 748 O O . LEU A 1 93 ? -1.077 0.793 -14.551 1.00 95.56 93 LEU A O 1
ATOM 752 N N . ALA A 1 94 ? -0.386 -0.454 -12.807 1.00 95.44 94 ALA A N 1
ATOM 753 C CA . ALA A 1 94 ? 0.973 0.081 -12.796 1.00 95.44 94 ALA A CA 1
ATOM 754 C C . ALA A 1 94 ? 1.701 -0.244 -14.110 1.00 95.44 94 ALA A C 1
ATOM 756 O O . ALA A 1 94 ? 2.259 0.642 -14.750 1.00 95.44 94 ALA A O 1
ATOM 757 N N . LYS A 1 95 ? 1.629 -1.502 -14.562 1.00 94.25 95 LYS A N 1
ATOM 758 C CA . LYS A 1 95 ? 2.257 -1.959 -15.811 1.00 94.25 95 LYS A CA 1
ATOM 759 C C . LYS A 1 95 ? 1.654 -1.330 -17.066 1.00 94.25 95 LYS A C 1
ATOM 761 O O . LYS A 1 95 ? 2.402 -0.986 -17.971 1.00 94.25 95 LYS A O 1
ATOM 766 N N . LEU A 1 96 ? 0.333 -1.141 -17.116 1.00 93.94 96 LEU A N 1
ATOM 767 C CA . LEU A 1 96 ? -0.343 -0.446 -18.223 1.00 93.94 96 LEU A CA 1
ATOM 768 C C . LEU A 1 96 ? 0.079 1.022 -18.348 1.00 93.94 96 LEU A C 1
ATOM 770 O O . LEU A 1 96 ? -0.074 1.618 -19.404 1.00 93.94 96 LEU A O 1
ATOM 774 N N . SER A 1 97 ? 0.595 1.613 -17.274 1.00 90.88 97 SER A N 1
ATOM 775 C CA . SER A 1 97 ? 1.081 2.994 -17.283 1.00 90.88 97 SER A CA 1
ATOM 776 C C . SER A 1 97 ? 2.544 3.10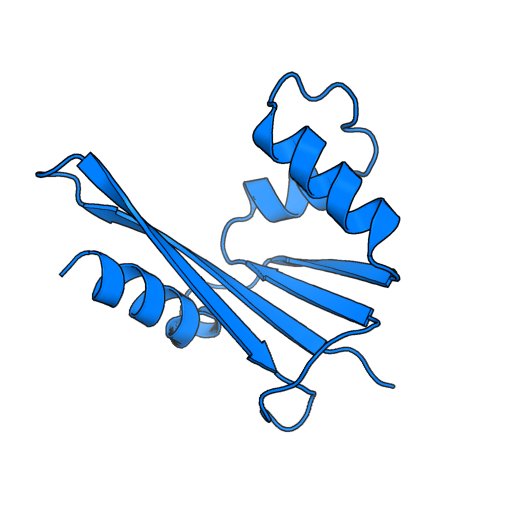7 -17.742 1.00 90.88 97 SER A C 1
ATOM 778 O O . SER A 1 97 ? 3.063 4.214 -17.842 1.00 90.88 97 SER A O 1
ATOM 780 N N . LEU A 1 98 ? 3.215 1.974 -17.987 1.00 87.31 98 LEU A N 1
ATOM 781 C CA . LEU A 1 98 ? 4.583 1.890 -18.517 1.00 87.31 98 LEU A CA 1
ATOM 782 C C . LEU A 1 98 ? 4.641 1.441 -19.981 1.00 87.31 98 LEU A C 1
ATOM 784 O O . LEU A 1 98 ? 5.723 1.460 -20.566 1.00 87.31 98 LEU A O 1
ATOM 788 N N . SER A 1 99 ? 3.516 0.971 -20.523 1.00 72.06 99 SER A N 1
ATOM 789 C CA . SER A 1 99 ? 3.383 0.485 -21.900 1.00 72.06 99 SER A CA 1
ATOM 790 C C . SER A 1 99 ? 3.132 1.599 -22.899 1.00 72.06 99 SER A C 1
ATOM 792 O O . SER A 1 99 ? 2.354 2.511 -22.541 1.00 72.06 99 SER A O 1
#

Radius of gyration: 14.11 Å; chains: 1; bounding box: 34×27×37 Å

Organism: NCBI:txid34286

pLDDT: mean 87.33, std 9.1, range [61.44, 96.75]

Sequence (99 aa):
DNWVFLFTDGAVARDSGYAATGRVAQDRDGNWIGYKRITIMTDNLEVAQILSDMDLEDSGITVLRRTLRILHLEGEWRIKHIPRNQNLVADRLAKLSLS